Protein AF-A0A7Z9FWE0-F1 (afdb_monomer_lite)

Structure (mmCIF, N/CA/C/O backbone):
data_AF-A0A7Z9FWE0-F1
#
_entry.id   AF-A0A7Z9FWE0-F1
#
loop_
_atom_site.group_PDB
_atom_site.id
_atom_site.type_symbol
_atom_site.label_atom_id
_atom_site.label_alt_id
_atom_site.label_comp_id
_atom_site.label_asym_id
_atom_site.label_entity_id
_atom_site.label_seq_id
_atom_site.pdbx_PDB_ins_code
_atom_site.Cartn_x
_atom_site.Cartn_y
_atom_site.Cartn_z
_atom_site.occupancy
_atom_site.B_iso_or_equiv
_atom_site.auth_seq_id
_atom_site.auth_comp_id
_atom_site.auth_asym_id
_atom_site.auth_atom_id
_atom_site.pdbx_PDB_model_num
ATOM 1 N N . MET A 1 1 ? -18.668 -9.842 30.213 1.00 64.06 1 MET A N 1
ATOM 2 C CA . MET A 1 1 ? -19.169 -8.514 29.773 1.00 64.06 1 MET A CA 1
ATOM 3 C C . MET A 1 1 ? -18.242 -7.338 30.117 1.00 64.06 1 MET A C 1
ATOM 5 O O . MET A 1 1 ? -18.003 -6.530 29.233 1.00 64.06 1 MET A O 1
ATOM 9 N N . LYS A 1 2 ? -17.675 -7.219 31.334 1.00 82.31 2 LYS A N 1
ATOM 10 C CA . LYS A 1 2 ? -16.773 -6.094 31.697 1.00 82.31 2 LYS A CA 1
ATOM 11 C C . LYS A 1 2 ? -15.488 -6.009 30.849 1.00 82.31 2 LYS A C 1
ATOM 13 O O . LYS A 1 2 ? -15.148 -4.932 30.381 1.00 82.31 2 LYS A O 1
ATOM 18 N N . LYS A 1 3 ? -14.826 -7.147 30.586 1.00 89.00 3 LYS A N 1
ATOM 19 C CA . LYS A 1 3 ? -13.611 -7.203 29.746 1.00 89.00 3 LYS A CA 1
ATOM 20 C C . LYS A 1 3 ? -13.862 -6.744 28.305 1.00 89.00 3 LYS A C 1
ATOM 22 O O . LYS A 1 3 ? -13.069 -5.990 27.768 1.00 89.00 3 LYS A O 1
ATOM 27 N N . LEU A 1 4 ? -14.999 -7.132 27.719 1.00 92.94 4 LEU A N 1
ATOM 28 C CA . LEU A 1 4 ? -15.376 -6.715 26.366 1.00 92.94 4 LEU A CA 1
ATOM 29 C C . LEU A 1 4 ? -15.539 -5.192 26.271 1.00 92.94 4 LEU A C 1
ATOM 31 O O . LEU A 1 4 ? -14.984 -4.587 25.366 1.00 92.94 4 LEU A O 1
ATOM 35 N N . LYS A 1 5 ? -16.211 -4.566 27.250 1.00 93.25 5 LYS A N 1
ATOM 36 C CA . LYS A 1 5 ? -16.329 -3.099 27.315 1.00 93.25 5 LYS A CA 1
ATOM 37 C C . LYS A 1 5 ? -14.965 -2.411 27.400 1.00 93.25 5 LYS A C 1
ATOM 39 O O . LYS A 1 5 ? -14.749 -1.428 26.705 1.00 93.25 5 LYS A O 1
ATOM 44 N N . LEU A 1 6 ? -14.050 -2.936 28.219 1.00 95.94 6 LEU A N 1
ATOM 45 C CA . LEU A 1 6 ? -12.691 -2.400 28.324 1.00 95.94 6 LEU A CA 1
ATOM 46 C C . LEU A 1 6 ? -11.941 -2.503 26.988 1.00 95.94 6 LEU A C 1
ATOM 48 O O . LEU A 1 6 ? -11.378 -1.510 26.542 1.00 95.94 6 LEU A O 1
ATOM 52 N N . PHE A 1 7 ? -11.980 -3.664 26.326 1.00 97.31 7 PHE A N 1
ATOM 53 C CA . PHE A 1 7 ? -11.347 -3.834 25.015 1.00 97.31 7 PHE A CA 1
ATOM 54 C C . PHE A 1 7 ? -11.931 -2.892 23.964 1.00 97.31 7 PHE A C 1
ATOM 56 O O . PHE A 1 7 ? -11.172 -2.306 23.201 1.00 97.31 7 PHE A O 1
ATOM 63 N N . SER A 1 8 ? -13.250 -2.685 23.959 1.00 97.19 8 SER A N 1
ATOM 64 C CA . SER A 1 8 ? -13.880 -1.713 23.064 1.00 97.19 8 SER A CA 1
ATOM 65 C C . SER A 1 8 ? -13.398 -0.288 23.337 1.00 97.19 8 SER A C 1
ATOM 67 O O . SER A 1 8 ? -13.045 0.411 22.394 1.00 97.19 8 SER A O 1
ATOM 69 N N . ILE A 1 9 ? -13.334 0.140 24.604 1.00 97.94 9 ILE A N 1
ATOM 70 C CA . ILE A 1 9 ? -12.840 1.481 24.965 1.00 97.94 9 ILE A CA 1
ATOM 71 C C . ILE A 1 9 ? -11.397 1.667 24.497 1.0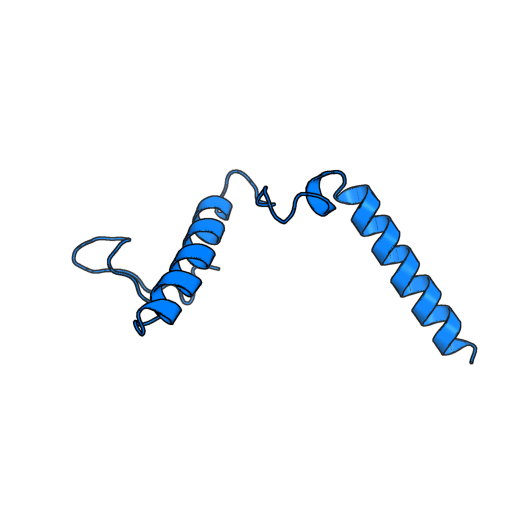0 97.94 9 ILE A C 1
ATOM 73 O O . ILE A 1 9 ? -11.086 2.688 23.892 1.00 97.94 9 ILE A O 1
ATOM 77 N N . LEU A 1 10 ? -10.529 0.682 24.740 1.00 97.88 10 LEU A N 1
ATOM 78 C CA . LEU A 1 10 ? -9.135 0.743 24.304 1.00 97.88 10 LEU A CA 1
ATOM 79 C C . LEU A 1 10 ? -9.040 0.805 22.778 1.00 97.88 10 LEU A C 1
ATOM 81 O O . LEU A 1 10 ? -8.377 1.688 22.248 1.00 97.88 10 LEU A O 1
ATOM 85 N N . PHE A 1 11 ? -9.751 -0.074 22.072 1.00 98.00 11 PHE A N 1
ATOM 86 C CA . PHE A 1 11 ? -9.742 -0.108 20.612 1.00 98.00 11 PHE A CA 1
ATOM 87 C C . PHE A 1 11 ? -10.179 1.230 20.004 1.00 98.00 11 PHE A C 1
ATOM 89 O O . PHE A 1 11 ? -9.448 1.811 19.204 1.00 98.00 11 PHE A O 1
ATOM 96 N N . PHE A 1 12 ? -11.339 1.753 20.414 1.00 98.25 12 PHE A N 1
ATOM 97 C CA . PHE A 1 12 ? -11.843 3.017 19.878 1.00 98.25 12 PHE A CA 1
ATOM 98 C C . PHE A 1 12 ? -11.007 4.216 20.326 1.00 98.25 12 PHE A C 1
ATOM 100 O O . PHE A 1 12 ? -10.786 5.122 19.529 1.00 98.25 12 PHE A O 1
ATOM 107 N N . GLY A 1 13 ? -10.502 4.215 21.562 1.00 98.31 13 GLY A N 1
ATOM 108 C CA . GLY A 1 13 ? -9.612 5.263 22.057 1.00 98.31 13 GLY A CA 1
ATOM 109 C C . GLY A 1 13 ? -8.332 5.369 21.227 1.00 98.31 13 GLY A C 1
ATOM 110 O O . GLY A 1 13 ? -7.991 6.459 20.769 1.00 98.31 13 GLY A O 1
ATOM 111 N N . TYR A 1 14 ? -7.670 4.239 20.958 1.00 98.06 14 TYR A N 1
ATOM 112 C CA . TYR A 1 14 ? -6.487 4.214 20.096 1.00 98.06 14 TYR A CA 1
ATOM 113 C C . TYR A 1 14 ? -6.822 4.556 18.641 1.00 98.06 14 TYR A C 1
ATOM 115 O O . TYR A 1 14 ? -6.089 5.326 18.033 1.00 98.06 14 TYR A O 1
ATOM 123 N N . ALA A 1 15 ? -7.945 4.074 18.099 1.00 97.75 15 ALA A N 1
ATOM 124 C CA . ALA A 1 15 ? -8.361 4.411 16.737 1.00 97.75 15 ALA A CA 1
ATOM 125 C C . ALA A 1 15 ? -8.588 5.923 16.555 1.00 97.75 15 ALA A C 1
ATOM 127 O O . ALA A 1 15 ? -8.105 6.508 15.585 1.00 97.75 15 ALA A O 1
ATOM 128 N N . ILE A 1 16 ? -9.272 6.572 17.505 1.00 98.31 16 ILE A N 1
ATOM 129 C CA . ILE A 1 16 ? -9.487 8.026 17.492 1.00 98.31 16 ILE A CA 1
ATOM 130 C C . ILE A 1 16 ? -8.149 8.763 17.590 1.00 98.31 16 ILE A C 1
ATOM 132 O O . ILE A 1 16 ? -7.904 9.682 16.810 1.00 98.31 16 ILE A O 1
ATOM 136 N N . LEU A 1 17 ? -7.266 8.346 18.502 1.00 98.25 17 LEU A N 1
ATOM 137 C CA . LEU A 1 17 ? -5.946 8.959 18.649 1.00 98.25 17 LEU A CA 1
ATOM 138 C C . LEU A 1 17 ? -5.125 8.845 17.354 1.00 98.25 17 LEU A C 1
ATOM 140 O O . LEU A 1 17 ? -4.547 9.836 16.913 1.00 98.25 17 LEU A O 1
ATOM 144 N N . THR A 1 18 ? -5.131 7.680 16.701 1.00 96.88 18 THR A N 1
ATOM 145 C CA . THR A 1 18 ? -4.469 7.479 15.406 1.00 96.88 18 THR A CA 1
ATOM 146 C C . THR A 1 18 ? -5.033 8.409 14.335 1.00 96.88 18 THR A C 1
ATOM 148 O O . THR A 1 18 ? -4.253 9.046 13.629 1.00 96.88 18 THR A O 1
ATOM 151 N N . ILE A 1 19 ? -6.361 8.542 14.228 1.00 97.50 19 ILE A N 1
ATOM 152 C CA . ILE A 1 19 ? -7.003 9.448 13.258 1.00 97.50 19 ILE A CA 1
ATOM 153 C C . ILE A 1 19 ? -6.557 10.895 13.491 1.00 97.50 19 ILE A C 1
A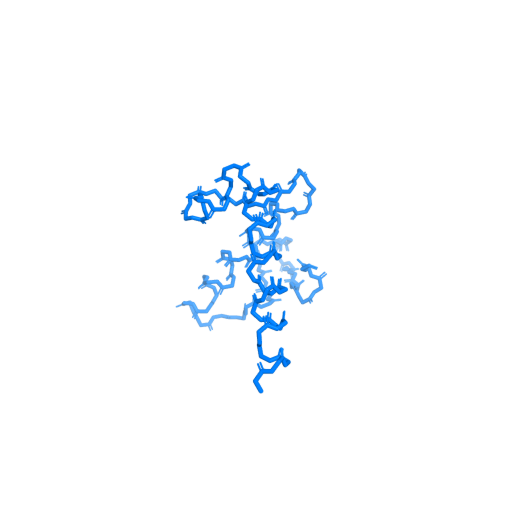TOM 155 O O . ILE A 1 19 ? -6.222 11.585 12.532 1.00 97.50 19 ILE A O 1
ATOM 159 N N . ILE A 1 20 ? -6.510 11.343 14.750 1.00 97.94 20 ILE A N 1
ATOM 160 C CA . ILE A 1 20 ? -6.074 12.701 15.107 1.00 97.94 20 ILE A CA 1
ATOM 161 C C . ILE A 1 20 ? -4.604 12.912 14.728 1.00 97.94 20 ILE A C 1
ATOM 163 O O . ILE A 1 20 ? -4.280 13.902 14.077 1.00 97.94 20 ILE A O 1
ATOM 167 N N . MET A 1 21 ? -3.718 11.981 15.092 1.00 97.12 21 MET A N 1
ATOM 168 C CA . MET A 1 21 ? -2.276 12.112 14.839 1.00 97.12 21 MET A CA 1
ATOM 169 C C . MET A 1 21 ? -1.905 12.030 13.355 1.00 97.12 21 MET A C 1
ATOM 171 O O . MET A 1 21 ? -0.872 12.554 12.954 1.00 97.12 21 MET A O 1
ATOM 175 N N . THR A 1 22 ? -2.730 11.371 12.543 1.00 95.19 22 THR A N 1
ATOM 176 C CA . THR A 1 22 ? -2.476 11.164 11.109 1.00 95.19 22 THR A CA 1
ATOM 177 C C . THR A 1 22 ? -3.373 12.019 10.217 1.00 95.19 22 THR A C 1
ATOM 179 O O . THR A 1 22 ? -3.398 11.830 9.001 1.00 95.19 22 THR A O 1
ATOM 182 N N . TYR A 1 23 ? -4.116 12.975 10.780 1.00 94.81 23 TYR A N 1
ATOM 183 C CA . TYR A 1 23 ? -4.912 13.918 10.001 1.00 94.81 23 TYR A CA 1
ATOM 184 C C . TYR A 1 23 ? -4.004 14.881 9.207 1.00 94.81 23 TYR A C 1
ATOM 186 O O . TYR A 1 23 ? -3.050 15.411 9.773 1.00 94.81 23 TYR A O 1
ATOM 194 N N . PRO A 1 24 ? -4.277 15.169 7.916 1.00 94.12 24 PRO A N 1
ATOM 195 C CA . PRO A 1 24 ? -5.378 14.674 7.080 1.00 94.12 24 PRO A CA 1
ATOM 196 C C . PRO A 1 24 ? -5.037 13.395 6.299 1.00 94.12 24 PRO A C 1
ATOM 198 O O . PRO A 1 24 ? -5.860 12.913 5.519 1.00 94.12 24 PRO A O 1
ATOM 201 N N . ALA A 1 25 ? -3.824 12.867 6.455 1.00 93.19 25 ALA A N 1
ATOM 202 C CA . ALA A 1 25 ? -3.291 11.775 5.655 1.00 93.19 25 ALA A CA 1
ATOM 203 C C . ALA A 1 25 ? -4.170 10.511 5.701 1.00 93.19 25 ALA A C 1
ATOM 205 O O . ALA A 1 25 ? -4.366 9.889 4.658 1.00 93.19 25 ALA A O 1
ATOM 206 N N . VAL A 1 26 ? -4.770 10.163 6.849 1.00 94.75 26 VAL A N 1
ATOM 207 C CA . VAL A 1 26 ? -5.663 8.984 6.977 1.00 94.75 26 VAL A CA 1
ATOM 208 C C . VAL A 1 26 ? -6.840 9.002 5.995 1.00 94.75 26 VAL A C 1
ATOM 210 O O . VAL A 1 26 ? -7.296 7.953 5.550 1.00 94.75 26 VAL A O 1
ATOM 213 N N . PHE A 1 27 ? -7.280 10.190 5.575 1.00 95.06 27 PHE A N 1
ATOM 214 C CA . PHE A 1 27 ? -8.358 10.369 4.601 1.00 95.06 27 PHE A CA 1
ATOM 215 C C . PHE A 1 27 ? -7.865 10.471 3.150 1.00 95.06 27 PHE A C 1
ATOM 217 O O . PHE A 1 27 ? -8.668 10.644 2.236 1.00 95.06 27 PHE A O 1
ATOM 224 N N . ARG A 1 28 ? -6.551 10.375 2.915 1.00 95.31 28 ARG A N 1
ATOM 225 C CA . ARG A 1 28 ? -5.912 10.541 1.599 1.00 95.31 28 ARG A CA 1
ATOM 226 C C . ARG A 1 28 ? -5.129 9.313 1.132 1.00 95.31 28 ARG A C 1
ATOM 228 O O . ARG A 1 28 ? -4.415 9.409 0.139 1.00 95.31 28 ARG A O 1
ATOM 235 N N . LEU A 1 29 ? -5.312 8.158 1.773 1.00 90.00 29 LEU A N 1
ATOM 236 C CA . LEU A 1 29 ? -4.603 6.902 1.467 1.00 90.00 29 LEU A CA 1
ATOM 237 C C . LEU A 1 29 ? -4.708 6.442 0.001 1.00 90.00 29 LEU A C 1
ATOM 239 O O . LEU A 1 29 ? -3.836 5.734 -0.487 1.00 90.00 29 LEU A O 1
ATOM 243 N N . SER A 1 30 ? -5.761 6.839 -0.718 1.00 90.44 30 SER A N 1
ATOM 244 C CA . SER A 1 30 ? -5.950 6.510 -2.139 1.00 90.44 30 SER A CA 1
ATOM 245 C C . SER A 1 30 ? -5.169 7.405 -3.105 1.00 90.44 30 SER A C 1
ATOM 247 O O . SER A 1 30 ? -5.068 7.080 -4.285 1.00 90.44 30 SER A O 1
ATOM 249 N N . SER A 1 31 ? -4.662 8.546 -2.635 1.00 91.75 31 SER A N 1
ATOM 250 C CA . SER A 1 31 ? -4.051 9.584 -3.479 1.00 91.75 31 SER A CA 1
ATOM 251 C C . SER A 1 31 ? -2.654 9.999 -3.028 1.00 91.75 31 SER A C 1
ATOM 253 O O . SER A 1 31 ? -1.913 10.568 -3.821 1.00 91.75 31 SER A O 1
ATOM 255 N N . HIS A 1 32 ? -2.296 9.739 -1.771 1.00 91.56 32 HIS A N 1
ATOM 256 C CA . HIS A 1 32 ? -1.021 10.122 -1.179 1.00 91.56 32 HIS A CA 1
ATOM 257 C C . HIS A 1 32 ? -0.394 8.918 -0.483 1.00 91.56 32 HIS A C 1
ATOM 259 O O . HIS A 1 32 ? -1.074 8.173 0.223 1.00 91.56 32 HIS A O 1
ATOM 265 N N . PHE A 1 33 ? 0.918 8.772 -0.635 1.00 90.81 33 PHE A N 1
ATOM 266 C CA . PHE A 1 33 ? 1.697 7.844 0.170 1.00 90.81 33 PHE A CA 1
ATOM 267 C C . PHE A 1 33 ? 2.112 8.523 1.479 1.00 90.81 33 PHE A C 1
ATOM 269 O O . PHE A 1 33 ? 2.507 9.688 1.482 1.00 90.81 33 PHE A O 1
ATOM 276 N N . MET A 1 34 ? 2.018 7.793 2.589 1.00 88.94 34 MET A N 1
ATOM 277 C CA . MET A 1 34 ? 2.518 8.227 3.895 1.00 88.94 34 MET A CA 1
ATOM 278 C C . MET A 1 34 ? 3.938 7.698 4.079 1.00 88.94 34 MET A C 1
ATOM 280 O O . MET A 1 34 ? 4.114 6.536 4.436 1.00 88.94 34 MET A O 1
ATOM 284 N N . TYR A 1 35 ? 4.939 8.524 3.797 1.00 89.19 35 TYR A N 1
ATOM 285 C CA . TYR A 1 35 ? 6.347 8.168 3.946 1.00 89.19 35 TYR A CA 1
ATOM 286 C C . TYR A 1 35 ? 7.201 9.429 4.154 1.00 89.19 35 TYR A C 1
ATOM 288 O O . TYR A 1 35 ? 6.688 10.545 4.032 1.00 89.19 35 TYR A O 1
ATOM 296 N N . ASP A 1 36 ? 8.472 9.265 4.513 1.00 85.38 36 ASP A N 1
ATOM 297 C CA . ASP A 1 36 ? 9.412 10.366 4.752 1.00 85.38 36 ASP A CA 1
ATOM 298 C C . ASP A 1 36 ? 10.308 10.659 3.527 1.00 85.38 36 ASP A C 1
ATOM 300 O O . ASP A 1 36 ? 10.135 10.103 2.452 1.00 85.38 36 ASP A O 1
ATOM 304 N N . SER A 1 37 ? 11.288 11.554 3.631 1.00 84.25 37 SER A N 1
ATOM 305 C CA . SER A 1 37 ? 12.225 11.798 2.519 1.00 84.25 37 SER A CA 1
ATOM 306 C C . SER A 1 37 ? 13.368 10.775 2.421 1.00 84.25 37 SER A C 1
ATOM 308 O O . SER A 1 37 ? 14.283 10.987 1.627 1.00 84.25 37 SER A O 1
ATOM 310 N N . GLY A 1 38 ? 13.372 9.737 3.259 1.00 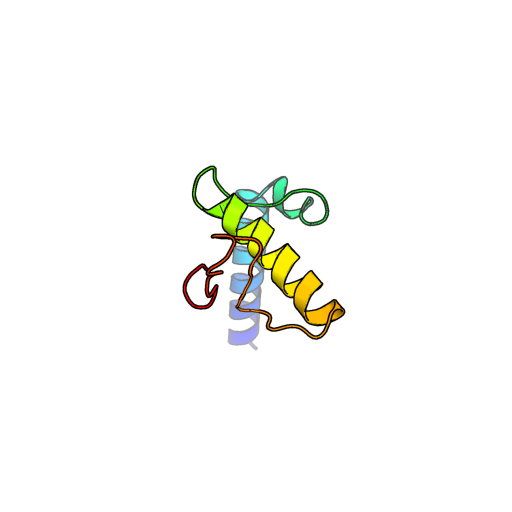89.06 38 GLY A N 1
ATOM 311 C CA . GLY A 1 38 ? 14.411 8.717 3.330 1.00 89.06 38 GLY A CA 1
ATOM 312 C C . GLY A 1 38 ? 14.165 7.586 2.335 1.00 89.06 38 GLY A C 1
ATOM 313 O O . GLY A 1 38 ? 14.217 7.774 1.119 1.00 89.06 38 GLY A O 1
ATOM 314 N N . ASP A 1 39 ? 13.903 6.392 2.852 1.00 89.81 39 ASP A N 1
ATOM 315 C CA . ASP A 1 39 ? 13.698 5.170 2.069 1.00 89.81 39 ASP A CA 1
ATOM 316 C C . ASP A 1 39 ? 12.262 5.021 1.544 1.00 89.81 39 ASP A C 1
ATOM 318 O O . ASP A 1 39 ? 11.947 4.101 0.786 1.00 89.81 39 ASP A O 1
ATOM 322 N N . GLY A 1 40 ? 11.357 5.926 1.900 1.00 91.12 40 GLY A N 1
ATOM 323 C CA . GLY A 1 40 ? 9.956 5.715 1.585 1.00 91.12 40 GLY A CA 1
ATOM 324 C C . GLY A 1 40 ? 9.612 5.769 0.089 1.00 91.12 40 GLY A C 1
ATOM 325 O O . GLY A 1 40 ? 8.706 5.058 -0.344 1.00 91.12 40 GLY A O 1
ATOM 326 N N . PHE A 1 41 ? 10.379 6.490 -0.739 1.00 90.75 41 PHE A N 1
ATOM 327 C CA . PHE A 1 41 ? 10.252 6.383 -2.202 1.00 90.75 41 PHE A CA 1
ATOM 328 C C . PHE A 1 41 ? 10.599 4.976 -2.709 1.00 90.75 41 PHE A C 1
ATOM 330 O O . PHE A 1 41 ? 9.934 4.469 -3.616 1.00 90.75 41 PHE A O 1
ATOM 337 N N . GLN A 1 42 ? 11.604 4.331 -2.110 1.00 92.19 42 GLN A N 1
ATOM 338 C CA . GLN A 1 42 ? 11.969 2.951 -2.425 1.00 92.19 42 GLN A CA 1
ATOM 339 C C . GLN A 1 42 ? 10.841 1.996 -2.022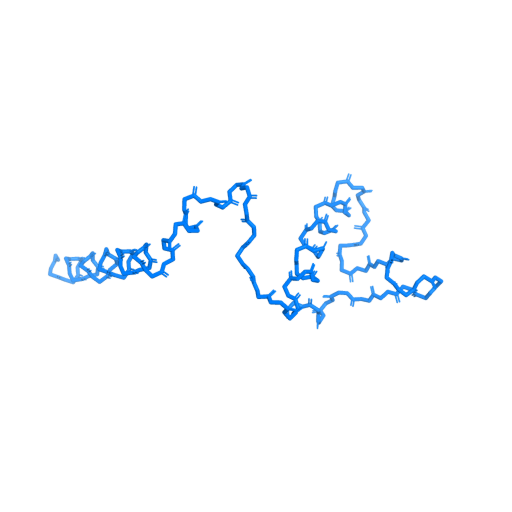 1.00 92.19 42 GLN A C 1
ATOM 341 O O . GLN A 1 42 ? 10.462 1.135 -2.812 1.00 92.19 42 GLN A O 1
ATOM 346 N N . ASN A 1 43 ? 10.216 2.207 -0.862 1.00 92.19 43 ASN A N 1
ATOM 347 C CA . ASN A 1 43 ? 9.063 1.415 -0.428 1.00 92.19 43 ASN A CA 1
ATOM 348 C C . ASN A 1 43 ? 7.842 1.584 -1.349 1.00 92.19 43 ASN A C 1
ATOM 350 O O . ASN A 1 43 ? 7.187 0.601 -1.708 1.00 92.19 43 ASN A O 1
ATOM 354 N N . VAL A 1 44 ? 7.564 2.806 -1.817 1.00 92.62 44 VAL A N 1
ATOM 355 C CA . VAL A 1 44 ? 6.524 3.061 -2.831 1.00 92.62 44 VAL A CA 1
ATOM 356 C C . VAL A 1 44 ? 6.824 2.326 -4.137 1.00 92.62 44 VAL A C 1
ATOM 358 O O . VAL A 1 44 ? 5.934 1.698 -4.722 1.00 92.62 44 VAL A O 1
ATOM 361 N N . TRP A 1 45 ? 8.080 2.354 -4.578 1.00 93.88 45 TRP A N 1
ATOM 362 C CA . TRP A 1 45 ? 8.512 1.629 -5.767 1.00 93.88 45 TRP A CA 1
ATOM 363 C C . TRP A 1 45 ? 8.384 0.107 -5.593 1.00 93.88 45 TRP A C 1
ATOM 365 O O . TRP A 1 45 ? 7.860 -0.565 -6.483 1.00 93.88 45 TRP A O 1
ATOM 375 N N . ASN A 1 46 ? 8.750 -0.434 -4.427 1.00 93.94 46 ASN A N 1
ATOM 376 C CA . ASN A 1 46 ? 8.611 -1.855 -4.098 1.00 93.94 46 ASN A CA 1
ATOM 377 C C . ASN A 1 46 ? 7.148 -2.312 -4.137 1.00 93.94 46 ASN A C 1
ATOM 379 O O . ASN A 1 46 ? 6.847 -3.367 -4.700 1.00 93.94 46 ASN A O 1
ATOM 383 N N . MET A 1 47 ? 6.216 -1.502 -3.622 1.00 92.75 47 MET A N 1
ATOM 384 C CA . MET A 1 47 ? 4.776 -1.784 -3.720 1.00 92.75 47 MET A CA 1
ATOM 385 C C . MET A 1 47 ? 4.302 -1.841 -5.180 1.00 92.75 47 MET A C 1
ATOM 387 O O . MET A 1 47 ? 3.547 -2.742 -5.565 1.00 92.75 47 MET A O 1
ATOM 391 N N . TRP A 1 48 ? 4.769 -0.913 -6.019 1.00 94.38 48 TRP A N 1
ATOM 392 C CA . TRP A 1 48 ? 4.486 -0.940 -7.453 1.00 94.38 48 TRP A CA 1
ATOM 393 C C . TRP A 1 48 ? 5.093 -2.175 -8.140 1.00 94.38 48 TRP A C 1
ATOM 395 O O . TRP A 1 48 ? 4.416 -2.818 -8.955 1.00 94.38 48 TRP A O 1
ATOM 405 N N . TRP A 1 49 ? 6.331 -2.546 -7.801 1.00 96.00 49 TRP A N 1
ATOM 406 C CA . TRP A 1 49 ? 6.999 -3.715 -8.368 1.00 96.00 49 TRP A CA 1
ATOM 407 C C . TRP A 1 49 ? 6.315 -5.019 -7.963 1.00 96.00 49 TRP A C 1
ATOM 409 O O . TRP A 1 49 ? 6.088 -5.870 -8.821 1.00 96.00 49 TRP A O 1
ATOM 419 N N . MET A 1 50 ? 5.901 -5.161 -6.702 1.00 94.94 50 MET A N 1
ATOM 420 C CA . MET A 1 50 ? 5.141 -6.320 -6.227 1.00 94.94 50 MET A CA 1
ATOM 421 C C . MET A 1 50 ? 3.870 -6.511 -7.065 1.00 94.94 50 MET A C 1
ATOM 423 O O . MET A 1 50 ? 3.629 -7.584 -7.612 1.00 94.94 50 MET A O 1
ATOM 427 N N . LYS A 1 51 ? 3.085 -5.445 -7.263 1.00 95.31 51 LYS A N 1
ATOM 428 C CA . LYS A 1 51 ? 1.893 -5.497 -8.124 1.00 95.31 51 LYS A CA 1
ATOM 429 C C . LYS A 1 51 ? 2.249 -5.868 -9.571 1.00 95.31 51 LYS A C 1
ATOM 431 O O . LYS A 1 51 ? 1.574 -6.690 -10.193 1.00 95.31 51 LYS A O 1
ATOM 436 N N . THR A 1 52 ? 3.294 -5.260 -10.123 1.00 96.56 52 THR A N 1
ATOM 437 C CA . THR A 1 52 ? 3.700 -5.439 -11.526 1.00 96.56 52 THR A CA 1
ATOM 438 C C . THR A 1 52 ? 4.245 -6.840 -11.804 1.00 96.56 52 THR A C 1
ATOM 440 O O . THR A 1 52 ? 3.911 -7.444 -12.818 1.00 96.56 52 THR A O 1
ATOM 443 N N . SER A 1 53 ? 5.059 -7.380 -10.906 1.00 96.19 53 SER A N 1
ATOM 444 C CA . SER A 1 53 ? 5.627 -8.725 -11.017 1.00 96.19 53 SER A CA 1
ATOM 445 C C . SER A 1 53 ? 4.557 -9.803 -10.876 1.00 96.19 53 SER A C 1
ATOM 447 O O . SER A 1 53 ? 4.497 -10.700 -11.713 1.00 96.19 53 SER A O 1
ATOM 449 N N . LEU A 1 54 ? 3.642 -9.662 -9.908 1.00 96.06 54 LEU A N 1
ATOM 450 C CA . LEU A 1 54 ? 2.507 -10.575 -9.746 1.00 96.06 54 LEU A CA 1
ATOM 451 C C . LEU A 1 54 ? 1.600 -10.586 -10.981 1.00 96.06 54 LEU A C 1
ATOM 453 O O . LEU A 1 54 ? 1.203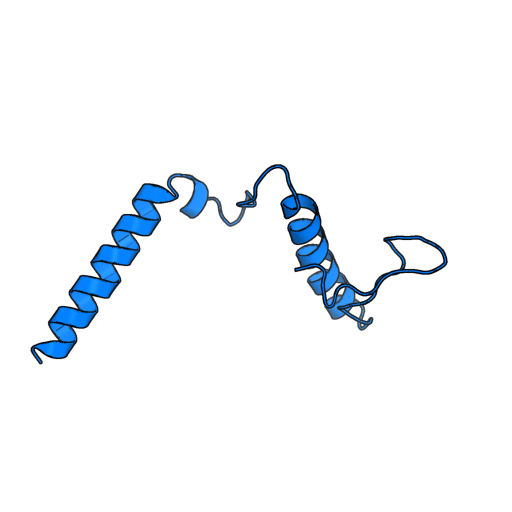 -11.650 -11.444 1.00 96.06 54 LEU A O 1
ATOM 457 N N . THR A 1 55 ? 1.306 -9.414 -11.551 1.00 97.50 55 THR A N 1
ATOM 458 C CA . THR A 1 55 ? 0.483 -9.316 -12.771 1.00 97.50 55 THR A CA 1
ATOM 459 C C . THR A 1 55 ? 1.186 -9.853 -14.018 1.00 97.50 55 THR A C 1
ATOM 461 O O . THR A 1 55 ? 0.513 -10.317 -14.934 1.00 97.50 55 THR A O 1
ATOM 464 N N . LYS A 1 56 ? 2.523 -9.834 -14.057 1.00 96.31 56 LYS A N 1
ATOM 465 C CA . LYS A 1 56 ? 3.331 -10.393 -15.153 1.00 96.31 56 LYS A CA 1
ATOM 466 C C . LYS A 1 56 ? 3.747 -11.854 -14.937 1.00 96.31 56 LYS A C 1
ATOM 468 O O . LYS A 1 56 ? 4.336 -12.438 -15.840 1.00 96.31 56 LYS A O 1
ATOM 473 N N . GLY A 1 57 ? 3.478 -12.434 -13.765 1.00 94.81 57 GLY A N 1
ATOM 474 C CA . GLY A 1 57 ? 3.936 -13.778 -13.400 1.00 94.81 57 GLY A CA 1
ATOM 475 C C . GLY A 1 57 ? 5.457 -13.893 -13.231 1.00 94.81 57 GLY A C 1
ATOM 476 O O . GLY A 1 57 ? 6.013 -14.968 -13.439 1.00 94.81 57 GLY A O 1
ATOM 477 N N . THR A 1 58 ? 6.145 -12.799 -12.892 1.00 94.38 58 THR A N 1
ATOM 478 C CA . THR A 1 58 ? 7.596 -12.790 -12.649 1.00 94.38 58 THR A CA 1
ATOM 479 C C . THR A 1 58 ? 7.911 -12.839 -11.155 1.00 94.38 58 THR A C 1
ATOM 481 O O . THR A 1 58 ? 7.035 -12.681 -10.307 1.00 94.38 58 THR A O 1
ATOM 484 N N . HIS A 1 59 ? 9.186 -13.028 -10.812 1.00 92.31 59 HIS A N 1
ATOM 485 C CA . HIS A 1 59 ? 9.622 -13.061 -9.418 1.00 92.31 59 HIS A CA 1
ATOM 486 C C . HIS A 1 59 ? 9.360 -11.719 -8.718 1.00 92.31 59 HIS A C 1
ATOM 488 O O . HIS A 1 59 ? 9.814 -10.673 -9.180 1.00 92.31 59 HIS A O 1
ATOM 494 N N . SER A 1 60 ? 8.638 -11.738 -7.597 1.00 92.12 60 SER A N 1
ATOM 495 C CA . SER A 1 60 ? 8.195 -10.506 -6.938 1.00 92.12 60 SER A CA 1
ATOM 496 C C . SER A 1 60 ? 9.257 -9.834 -6.075 1.00 92.12 60 SER A C 1
ATOM 498 O O . SER A 1 60 ? 9.225 -8.624 -5.883 1.00 92.12 60 SER A O 1
ATOM 500 N N . HIS A 1 61 ? 10.241 -10.605 -5.617 1.00 93.00 61 HIS A N 1
ATOM 501 C CA . HIS A 1 61 ? 11.339 -10.119 -4.779 1.00 93.00 61 HIS A CA 1
ATOM 502 C C . HIS A 1 61 ? 12.660 -10.004 -5.541 1.00 93.00 61 HIS A C 1
ATOM 504 O O . HIS A 1 61 ? 13.715 -9.966 -4.924 1.00 93.00 61 HIS A O 1
ATOM 510 N N . TYR A 1 62 ? 12.637 -10.021 -6.873 1.00 94.62 62 TYR A N 1
ATOM 511 C CA . TYR A 1 62 ? 13.832 -9.800 -7.686 1.00 94.62 62 TYR A CA 1
ATOM 512 C C . TYR A 1 62 ? 13.473 -8.918 -8.870 1.00 94.62 62 TYR A C 1
ATOM 514 O O . TYR A 1 62 ? 12.380 -9.042 -9.424 1.00 94.62 62 TYR A O 1
ATOM 522 N N . THR A 1 63 ? 14.370 -8.016 -9.242 1.00 94.56 63 THR A N 1
ATOM 523 C CA . THR A 1 63 ? 14.130 -7.066 -10.322 1.00 94.56 63 THR A CA 1
ATOM 524 C C . THR A 1 63 ? 15.415 -6.729 -11.057 1.00 94.56 63 THR A C 1
ATOM 526 O O . THR A 1 63 ? 16.458 -6.560 -10.438 1.00 94.56 63 THR A O 1
ATOM 529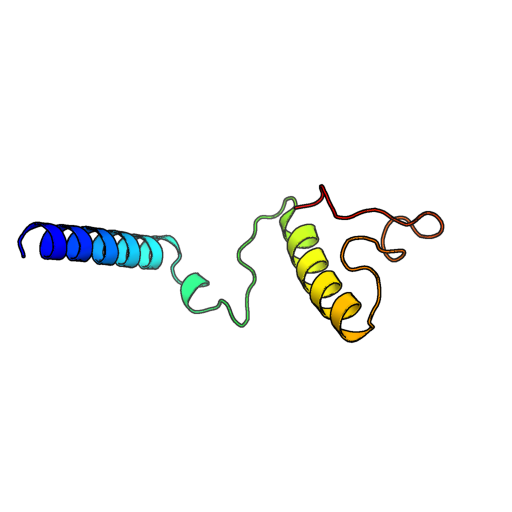 N N . ASN A 1 64 ? 15.310 -6.572 -12.376 1.00 94.50 64 ASN A N 1
ATOM 530 C CA . ASN A 1 64 ? 16.389 -6.059 -13.225 1.00 94.50 64 ASN A CA 1
ATOM 531 C C . ASN A 1 64 ? 16.257 -4.548 -13.478 1.00 94.50 64 ASN A C 1
ATOM 533 O O . ASN A 1 64 ? 17.061 -3.974 -14.206 1.00 94.50 64 ASN A O 1
ATOM 537 N N . PHE A 1 65 ? 15.219 -3.902 -12.931 1.00 93.75 65 PHE A N 1
ATOM 538 C CA . PHE A 1 65 ? 15.012 -2.456 -13.075 1.00 93.75 65 PHE A CA 1
ATOM 539 C C . PHE A 1 65 ? 15.953 -1.636 -12.189 1.00 93.75 65 PHE A C 1
ATOM 541 O O . PHE A 1 65 ? 16.248 -0.487 -12.509 1.00 93.75 65 PHE A O 1
ATOM 548 N N . LEU A 1 66 ? 16.424 -2.228 -11.093 1.00 92.44 66 LEU A N 1
ATOM 549 C CA . LEU A 1 66 ? 17.443 -1.667 -10.215 1.00 92.44 66 LEU A CA 1
ATOM 550 C C . LEU A 1 66 ? 18.747 -2.424 -10.463 1.00 92.44 66 LEU A C 1
ATOM 552 O O . LEU A 1 66 ? 18.713 -3.640 -10.625 1.00 92.44 66 LEU A O 1
ATOM 556 N N . HIS A 1 67 ? 19.875 -1.708 -10.497 1.00 91.44 67 HIS A N 1
ATOM 557 C CA . HIS A 1 67 ? 21.191 -2.281 -10.816 1.00 91.44 67 HIS A CA 1
ATOM 558 C C . HIS A 1 67 ? 21.180 -3.078 -12.130 1.00 91.44 67 HIS A C 1
ATOM 560 O O . HIS A 1 67 ? 21.497 -4.262 -12.167 1.00 91.44 67 HIS A O 1
ATOM 566 N N . TYR A 1 68 ? 20.749 -2.422 -13.213 1.00 90.00 68 TYR A N 1
ATOM 567 C CA . TYR A 1 68 ? 20.593 -3.046 -14.527 1.00 90.00 68 TYR A CA 1
ATOM 568 C C . TYR A 1 68 ? 21.843 -3.841 -14.954 1.00 90.00 68 TYR A C 1
ATOM 570 O O . TYR A 1 68 ? 22.963 -3.394 -14.724 1.00 90.00 68 TYR A O 1
ATOM 578 N N . LEU A 1 69 ? 21.612 -4.977 -15.627 1.00 90.00 69 LEU A N 1
ATOM 579 C CA . LEU A 1 69 ? 22.512 -6.116 -15.898 1.00 90.00 69 LEU A CA 1
ATOM 580 C C . LEU A 1 69 ? 22.556 -7.172 -14.787 1.00 90.00 69 LEU A C 1
ATOM 582 O O . LEU A 1 69 ? 22.296 -8.335 -15.088 1.00 90.00 69 LEU A O 1
ATOM 586 N N . ASP A 1 70 ? 22.805 -6.786 -13.537 1.00 93.50 70 ASP A N 1
ATOM 587 C CA . ASP A 1 70 ? 22.936 -7.745 -12.424 1.00 93.50 70 ASP A CA 1
ATOM 588 C C . ASP A 1 70 ? 21.623 -7.957 -11.654 1.00 93.50 70 ASP A C 1
ATOM 590 O O . ASP A 1 70 ? 21.384 -9.018 -11.067 1.00 93.50 70 ASP A O 1
ATOM 594 N N . GLY A 1 71 ? 20.753 -6.946 -11.669 1.00 93.94 71 GLY A N 1
ATOM 595 C CA . GLY A 1 71 ? 19.525 -6.914 -10.889 1.00 93.94 71 GLY A CA 1
ATOM 596 C C . GLY A 1 71 ? 19.780 -6.862 -9.383 1.00 93.94 71 GLY A C 1
ATOM 597 O O . GLY A 1 71 ? 20.909 -6.763 -8.901 1.00 93.94 71 GLY A O 1
ATOM 598 N N . ILE A 1 72 ? 18.704 -6.927 -8.605 1.00 94.38 72 ILE A N 1
ATOM 599 C CA . ILE A 1 72 ? 18.790 -6.977 -7.145 1.00 94.38 72 ILE A CA 1
ATOM 600 C C . ILE A 1 72 ? 17.613 -7.734 -6.536 1.00 94.38 72 ILE A C 1
ATOM 602 O O . ILE A 1 72 ? 16.501 -7.752 -7.073 1.00 94.38 72 ILE A O 1
ATOM 606 N N . THR A 1 73 ? 17.872 -8.360 -5.387 1.00 93.62 73 THR A N 1
ATOM 607 C CA . THR A 1 73 ? 16.837 -8.940 -4.530 1.00 93.62 73 THR A CA 1
ATOM 608 C C . THR A 1 73 ? 16.231 -7.883 -3.609 1.00 93.62 73 THR A C 1
ATOM 610 O O . THR A 1 73 ? 16.943 -7.103 -2.983 1.00 93.62 73 THR A O 1
ATOM 613 N N . LEU A 1 74 ? 14.906 -7.892 -3.491 1.00 92.94 74 LEU A N 1
ATOM 614 C CA . LEU A 1 74 ? 14.138 -6.986 -2.637 1.00 92.94 74 LEU A CA 1
ATOM 615 C C . LEU A 1 74 ? 13.804 -7.602 -1.267 1.00 92.94 74 LEU A C 1
ATOM 617 O O . LEU A 1 74 ? 13.133 -6.962 -0.466 1.00 92.94 74 LEU A O 1
ATOM 621 N N . LEU A 1 75 ? 14.247 -8.836 -0.976 1.00 89.31 75 LEU A N 1
ATOM 622 C CA . LEU A 1 75 ? 13.896 -9.559 0.263 1.00 89.31 75 LEU A CA 1
ATOM 623 C C . LEU A 1 75 ? 14.298 -8.830 1.558 1.00 89.31 75 LEU A C 1
ATOM 625 O O . LEU A 1 75 ? 13.694 -9.071 2.596 1.00 89.31 75 LEU A O 1
ATOM 629 N N . PHE A 1 76 ? 15.302 -7.955 1.494 1.00 84.31 76 PHE A N 1
ATOM 630 C CA . PHE A 1 76 ? 15.806 -7.176 2.631 1.00 84.31 76 PHE A CA 1
ATOM 631 C C . PHE A 1 76 ? 15.712 -5.663 2.383 1.00 84.31 76 PHE A C 1
ATOM 633 O O . PHE A 1 76 ? 16.486 -4.896 2.947 1.00 84.31 76 PHE A O 1
ATOM 640 N N . GLN A 1 77 ? 14.815 -5.243 1.485 1.00 78.50 77 GLN A N 1
ATOM 641 C CA . GLN A 1 77 ? 14.636 -3.843 1.082 1.00 78.50 77 GLN A CA 1
ATOM 642 C C . GLN A 1 77 ? 13.277 -3.270 1.512 1.00 78.50 77 GLN A C 1
ATOM 644 O O . GLN A 1 77 ? 12.736 -2.405 0.826 1.00 78.50 77 GLN A O 1
ATOM 649 N N . THR A 1 78 ? 12.737 -3.774 2.622 1.00 60.84 78 THR A N 1
ATOM 650 C CA . THR A 1 78 ? 11.504 -3.317 3.289 1.00 60.84 78 THR A CA 1
ATOM 651 C C . THR A 1 78 ? 11.798 -2.616 4.597 1.00 60.84 78 THR A C 1
ATOM 653 O O . THR A 1 78 ? 12.720 -3.106 5.291 1.00 60.84 78 THR A O 1
#

pLDDT: mean 92.56, std 6.21, range [60.84, 98.31]

Sequence (78 aa):
MKKLKLFSILFFGYAILTIIMTYPAVFRLSSHFMYDSGDGFQNVWNMWWMKTSLTKGTHSHYTNFLHYLDGITLLFQT

Foldseek 3Di:
DVVVVVVVCVVVVVVVVVPVVCPPVVVCVVPDDPDDPPLVVVVVVLVVQQVVCVVVVHDSQWDCVPPHPVTDGNPPSD

Secondary structure (DSSP, 8-state):
-HHHHHHHHHHHHHHHHHHHHTTTGGG-TTT-----SSSHHHHHHHHHHHHHHHHHTS-TTEESSSSTTT-EE-TT--

Radius of gyration: 18.89 Å; chains: 1; bounding box: 42×28×48 Å